Protein AF-A0A4W6EH28-F1 (afdb_monomer_lite)

Foldseek 3Di:
DDPVVVVVVVVCVVPPDCQWDADDDDADPDDPVAQKGWDDWDKDDGRDGPPDDIDIDTDMFGQAWQAPQRKDWDWDWDDDPNDTHFDDQDPNDGGDIDRRVQVVLCVVPPPPDQDDPPCNVVVHDSHDGDHGPDPDD

Structure (mmCIF, N/CA/C/O backbone):
data_AF-A0A4W6EH28-F1
#
_entry.id   AF-A0A4W6EH28-F1
#
loop_
_atom_site.group_PDB
_atom_site.id
_atom_site.type_symbol
_atom_site.label_atom_id
_atom_site.label_alt_id
_atom_site.label_comp_id
_atom_site.label_asym_id
_atom_site.label_entity_id
_atom_site.label_seq_id
_atom_site.pdbx_PDB_ins_code
_atom_site.Cartn_x
_atom_site.Cartn_y
_atom_site.Cartn_z
_atom_site.occupancy
_atom_site.B_iso_or_equiv
_atom_site.auth_seq_id
_atom_site.auth_comp_id
_atom_site.auth_asym_id
_atom_site.auth_atom_id
_atom_site.pdbx_PDB_model_num
ATOM 1 N N . M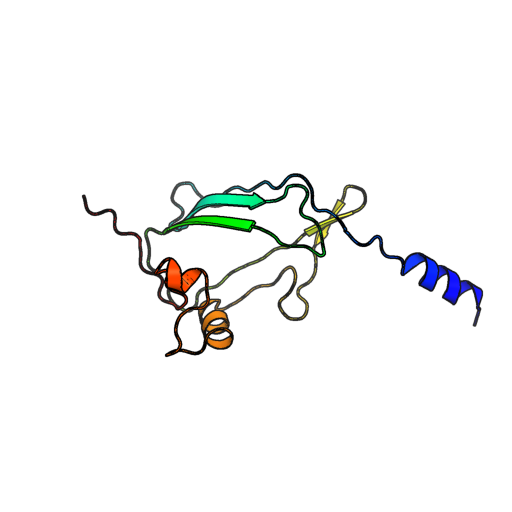ET A 1 1 ? 15.603 -28.539 -35.557 1.00 48.09 1 MET A N 1
ATOM 2 C CA . MET A 1 1 ? 15.390 -28.036 -34.183 1.00 48.09 1 MET A CA 1
ATOM 3 C C . MET A 1 1 ? 16.727 -27.468 -33.735 1.00 48.09 1 MET A C 1
ATOM 5 O O . MET A 1 1 ? 17.595 -28.217 -33.310 1.00 48.09 1 MET A O 1
ATOM 9 N N . ASP A 1 2 ? 16.960 -26.193 -34.040 1.00 49.84 2 ASP A N 1
ATOM 10 C CA . ASP A 1 2 ? 18.299 -25.603 -34.116 1.00 49.84 2 ASP A CA 1
ATOM 11 C C . ASP A 1 2 ? 18.844 -25.156 -32.757 1.00 49.84 2 ASP A C 1
ATOM 13 O O . ASP A 1 2 ? 18.276 -24.289 -32.094 1.00 49.84 2 ASP A O 1
ATOM 17 N N . THR A 1 3 ? 20.023 -25.666 -32.398 1.00 51.56 3 THR A N 1
ATOM 18 C CA . THR A 1 3 ? 20.823 -25.306 -31.210 1.00 51.56 3 THR A CA 1
ATOM 19 C C . THR A 1 3 ? 21.132 -23.801 -31.121 1.00 51.56 3 THR A C 1
ATOM 21 O O . THR A 1 3 ? 21.420 -23.277 -30.048 1.00 51.56 3 THR A O 1
ATOM 24 N N . ARG A 1 4 ? 21.017 -23.073 -32.240 1.00 56.56 4 ARG A N 1
ATOM 25 C CA . ARG A 1 4 ? 21.149 -21.609 -32.309 1.00 56.56 4 ARG A CA 1
ATOM 26 C C . ARG A 1 4 ? 19.965 -20.868 -31.678 1.00 56.56 4 ARG A C 1
ATOM 28 O O . ARG A 1 4 ? 20.171 -19.795 -31.122 1.00 56.56 4 ARG A O 1
ATOM 35 N N . PHE A 1 5 ? 18.760 -21.444 -31.696 1.00 52.03 5 PHE A N 1
ATOM 36 C CA . PHE A 1 5 ? 17.577 -20.842 -31.067 1.00 52.03 5 PHE A CA 1
ATOM 37 C C . PHE A 1 5 ? 17.682 -20.875 -29.534 1.00 52.03 5 PHE A C 1
ATOM 39 O O . PHE A 1 5 ? 17.366 -19.886 -28.885 1.00 52.03 5 PHE A O 1
ATOM 46 N N . MET A 1 6 ? 18.241 -21.957 -28.971 1.00 55.22 6 MET A N 1
ATOM 47 C CA . MET A 1 6 ? 18.471 -22.111 -27.524 1.00 55.22 6 MET A CA 1
ATOM 48 C C . MET A 1 6 ? 19.493 -21.107 -26.960 1.00 55.22 6 MET A C 1
ATOM 50 O O . MET A 1 6 ? 19.339 -20.636 -25.836 1.00 55.22 6 MET A O 1
ATOM 54 N N . LEU A 1 7 ? 20.521 -20.734 -27.730 1.00 52.19 7 LEU A N 1
ATOM 55 C CA . LEU A 1 7 ? 21.530 -19.755 -27.297 1.00 52.19 7 LEU A CA 1
ATOM 56 C C . LEU A 1 7 ? 21.035 -18.306 -27.384 1.00 52.19 7 LEU A C 1
ATOM 58 O O . LEU A 1 7 ? 21.393 -17.501 -26.530 1.00 52.19 7 LEU A O 1
ATOM 62 N N . VAL A 1 8 ? 20.175 -17.974 -28.354 1.00 53.84 8 VAL A N 1
ATOM 63 C CA . VAL A 1 8 ? 19.522 -16.653 -28.401 1.00 53.84 8 VAL A CA 1
ATOM 64 C C . VAL A 1 8 ? 18.503 -16.523 -27.268 1.00 53.84 8 VAL A C 1
ATOM 66 O O . VAL A 1 8 ? 18.421 -15.463 -26.655 1.00 53.84 8 VAL A O 1
ATOM 69 N N . THR A 1 9 ? 17.799 -17.601 -26.906 1.00 52.22 9 THR A N 1
ATOM 70 C CA . THR A 1 9 ? 16.909 -17.589 -25.738 1.00 52.22 9 THR A CA 1
ATOM 71 C C . THR A 1 9 ? 17.684 -17.515 -24.425 1.00 52.22 9 THR A C 1
ATOM 73 O O . THR A 1 9 ? 17.320 -16.711 -23.585 1.00 52.22 9 THR A O 1
ATOM 76 N N . ILE A 1 10 ? 18.792 -18.246 -24.243 1.00 52.53 10 ILE A N 1
ATOM 77 C CA . ILE A 1 10 ? 19.595 -18.170 -23.003 1.00 52.53 10 ILE A CA 1
ATOM 78 C C . ILE A 1 10 ? 20.355 -16.830 -22.896 1.00 52.53 10 ILE A C 1
ATOM 80 O O . ILE A 1 10 ? 20.484 -16.288 -21.802 1.00 52.53 10 ILE A O 1
ATOM 84 N N . GLY A 1 11 ? 20.779 -16.245 -24.022 1.00 47.00 11 GLY A N 1
ATOM 85 C CA . GLY A 1 11 ? 21.383 -14.909 -24.073 1.00 47.00 11 GLY A CA 1
ATOM 86 C C . GLY A 1 11 ? 20.399 -13.766 -23.790 1.00 47.00 11 GLY A C 1
ATOM 87 O O . GLY A 1 11 ? 20.789 -12.787 -23.161 1.00 47.00 11 GLY A O 1
ATOM 88 N N . LEU A 1 12 ? 19.122 -13.902 -24.179 1.00 49.31 12 LEU A N 1
ATOM 89 C CA . LEU A 1 12 ? 18.044 -12.981 -23.774 1.00 49.31 12 LEU A CA 1
ATOM 90 C C . LEU A 1 12 ? 17.511 -13.244 -22.350 1.00 49.31 12 LEU A C 1
ATOM 92 O O . LEU A 1 12 ? 16.893 -12.356 -21.770 1.00 49.31 12 LEU A O 1
ATOM 96 N N . ILE A 1 13 ? 17.737 -14.439 -21.788 1.00 47.69 13 ILE A N 1
ATOM 97 C CA . ILE A 1 13 ? 17.349 -14.815 -20.413 1.00 47.69 13 ILE A CA 1
ATOM 98 C C . ILE A 1 13 ? 18.314 -14.247 -19.359 1.00 47.69 13 ILE A C 1
ATOM 100 O O . ILE A 1 13 ? 17.977 -14.234 -18.176 1.00 47.69 13 ILE A O 1
ATOM 104 N N . ILE A 1 14 ? 19.421 -13.609 -19.760 1.00 47.28 14 ILE A N 1
ATOM 105 C CA . ILE A 1 14 ? 19.985 -12.517 -18.951 1.00 47.28 14 ILE A CA 1
ATOM 106 C C . ILE A 1 14 ? 19.079 -11.294 -19.150 1.00 47.28 14 ILE A C 1
ATOM 108 O O . ILE A 1 14 ? 19.460 -10.269 -19.712 1.00 47.28 14 ILE A O 1
ATOM 112 N N . ALA A 1 15 ? 17.827 -11.440 -18.711 1.00 52.25 15 ALA A N 1
ATOM 113 C CA . ALA A 1 15 ? 16.957 -10.334 -18.397 1.00 52.25 15 ALA A CA 1
ATOM 114 C C . ALA A 1 15 ? 17.794 -9.385 -17.546 1.00 52.25 15 ALA A C 1
ATOM 116 O O . ALA A 1 15 ? 18.343 -9.808 -16.530 1.00 52.25 15 ALA A O 1
ATOM 117 N N . ALA A 1 16 ? 17.954 -8.141 -17.995 1.00 52.66 16 ALA A N 1
ATOM 118 C CA . ALA A 1 16 ? 18.556 -7.099 -17.187 1.00 52.66 16 ALA A CA 1
ATOM 119 C C . ALA A 1 16 ? 17.868 -7.130 -15.816 1.00 52.66 16 ALA A C 1
ATOM 121 O O . ALA A 1 16 ? 16.705 -6.733 -15.690 1.00 52.66 16 ALA A O 1
ATOM 122 N N . ALA A 1 17 ? 18.549 -7.698 -14.820 1.00 56.44 17 ALA A N 1
ATOM 123 C CA . ALA A 1 17 ? 18.087 -7.672 -13.452 1.00 56.44 17 ALA A CA 1
ATOM 124 C C . ALA A 1 17 ? 17.975 -6.189 -13.112 1.00 56.44 17 ALA A C 1
ATOM 126 O O . ALA A 1 17 ? 18.952 -5.450 -13.237 1.00 56.44 17 ALA A O 1
ATOM 127 N N . VAL A 1 18 ? 16.766 -5.732 -12.792 1.00 61.28 18 VAL A N 1
ATOM 128 C CA . VAL A 1 18 ? 16.575 -4.370 -12.304 1.00 61.28 18 VAL A CA 1
ATOM 129 C C . VAL A 1 18 ? 17.250 -4.336 -10.943 1.00 61.28 18 VAL A C 1
ATOM 131 O O . VAL A 1 18 ? 16.697 -4.819 -9.963 1.00 61.28 18 VAL A O 1
ATOM 134 N N . THR A 1 19 ? 18.487 -3.854 -10.911 1.00 68.31 19 THR A N 1
ATOM 135 C CA . THR A 1 19 ? 19.279 -3.766 -9.684 1.00 68.31 19 THR A CA 1
ATOM 136 C C . THR A 1 19 ? 18.945 -2.510 -8.896 1.00 68.31 19 THR A C 1
ATOM 138 O O . THR A 1 19 ? 19.239 -2.459 -7.704 1.00 68.31 19 THR A O 1
ATOM 141 N N . GLN A 1 20 ? 18.352 -1.503 -9.551 1.00 78.44 20 GLN A N 1
ATOM 142 C CA . GLN A 1 20 ? 18.079 -0.190 -8.979 1.00 78.44 20 GLN A CA 1
ATOM 143 C C . GLN A 1 20 ? 16.772 0.419 -9.506 1.00 78.44 20 GLN A C 1
ATOM 145 O O . GLN A 1 20 ? 16.522 0.404 -10.712 1.00 78.44 20 GLN A O 1
ATOM 150 N N . VAL A 1 21 ? 15.965 0.986 -8.605 1.00 80.19 21 VAL A N 1
ATOM 151 C CA . VAL A 1 21 ? 14.825 1.865 -8.924 1.00 80.19 21 VAL A CA 1
ATOM 152 C C . VAL A 1 21 ? 15.205 3.286 -8.524 1.00 80.19 21 VAL A C 1
ATOM 154 O O . VAL A 1 21 ? 15.632 3.504 -7.396 1.00 80.19 21 VAL A O 1
ATOM 157 N N . LEU A 1 22 ? 15.085 4.233 -9.452 1.00 83.50 22 LEU A N 1
ATOM 158 C CA . LEU A 1 22 ? 15.560 5.610 -9.299 1.00 83.50 22 LEU A CA 1
ATOM 159 C C . LEU A 1 22 ? 14.389 6.580 -9.160 1.00 83.50 22 LEU A C 1
ATOM 161 O O . LEU A 1 22 ? 13.394 6.431 -9.871 1.00 83.50 22 LEU A O 1
ATOM 165 N N . GLY A 1 23 ? 14.561 7.612 -8.335 1.00 84.94 23 GLY A N 1
ATOM 166 C CA . GLY A 1 23 ? 13.690 8.786 -8.332 1.00 84.94 23 GLY A CA 1
ATOM 167 C C . GLY A 1 23 ? 12.305 8.474 -7.788 1.00 84.94 23 GLY A C 1
ATOM 168 O O . GLY A 1 23 ? 11.309 8.593 -8.502 1.00 84.94 23 GLY A O 1
ATOM 169 N N . PHE A 1 24 ? 12.249 8.051 -6.525 1.00 89.50 24 PHE A N 1
ATOM 170 C CA . PHE A 1 24 ? 10.977 7.779 -5.867 1.00 89.50 24 PHE A CA 1
ATOM 171 C C . PHE A 1 24 ? 10.135 9.061 -5.758 1.00 89.50 24 PHE A C 1
ATOM 173 O O . PHE A 1 24 ? 10.528 10.018 -5.093 1.00 89.50 24 PHE A O 1
ATOM 180 N N . ASP A 1 25 ? 8.955 9.052 -6.377 1.00 92.25 25 ASP A N 1
ATOM 181 C CA . ASP A 1 25 ? 7.980 10.142 -6.332 1.00 92.25 25 ASP A CA 1
ATOM 182 C C . ASP A 1 25 ? 6.575 9.586 -6.080 1.00 92.25 25 ASP A C 1
ATOM 184 O O . ASP A 1 25 ? 6.242 8.466 -6.483 1.00 92.25 25 ASP A O 1
ATOM 188 N N . TRP A 1 26 ? 5.737 10.362 -5.392 1.00 94.50 26 TRP A N 1
ATOM 189 C CA . TRP A 1 26 ? 4.361 9.973 -5.099 1.00 94.50 26 TRP A CA 1
ATOM 190 C C . TRP A 1 26 ? 3.444 11.193 -4.990 1.00 94.50 26 TRP A C 1
ATOM 192 O O . TRP A 1 26 ? 3.856 12.294 -4.629 1.00 94.50 26 TRP A O 1
ATOM 202 N N . LYS A 1 27 ? 2.152 10.978 -5.255 1.00 95.56 27 LYS A N 1
ATOM 203 C CA . LYS A 1 27 ? 1.098 11.983 -5.066 1.00 95.56 27 LYS A CA 1
ATOM 204 C C . LYS A 1 27 ? -0.258 11.332 -4.814 1.00 95.56 27 LYS A C 1
ATOM 206 O O . LYS A 1 27 ? -0.495 10.200 -5.228 1.00 95.56 27 LYS A O 1
ATOM 211 N N . ASN A 1 28 ? -1.179 12.069 -4.195 1.00 94.50 28 ASN A N 1
ATOM 212 C CA . ASN A 1 28 ? -2.584 11.663 -4.135 1.00 94.50 28 ASN A CA 1
ATOM 213 C C . ASN A 1 28 ? -3.268 11.930 -5.484 1.00 94.50 28 ASN A C 1
ATOM 215 O O . ASN A 1 28 ? -3.188 13.036 -6.016 1.00 94.50 28 ASN A O 1
ATOM 219 N N . CYS A 1 29 ? -3.976 10.931 -6.012 1.00 93.19 29 CYS A N 1
ATOM 220 C CA . CYS A 1 29 ? -4.728 11.040 -7.271 1.00 93.19 29 CYS A CA 1
ATOM 221 C C . CYS A 1 29 ? -6.214 11.387 -7.065 1.00 93.19 29 CYS A C 1
ATOM 223 O O . CYS A 1 29 ? -6.929 11.637 -8.033 1.00 93.19 29 CYS A O 1
ATOM 225 N N . GLY A 1 30 ? -6.695 11.336 -5.817 1.00 88.44 30 GLY A N 1
ATOM 226 C CA . GLY A 1 30 ? -8.091 11.583 -5.462 1.00 88.44 30 GLY A CA 1
ATOM 227 C C . GLY A 1 30 ? -8.503 13.052 -5.586 1.00 88.44 30 GLY A C 1
ATOM 228 O O . GLY A 1 30 ? -7.673 13.947 -5.738 1.00 88.44 30 GLY A O 1
ATOM 229 N N . LYS A 1 31 ? -9.814 13.302 -5.496 1.00 89.94 31 LYS A N 1
ATOM 230 C CA . LYS A 1 31 ? -10.360 14.663 -5.407 1.00 89.94 31 LYS A CA 1
ATOM 231 C C . LYS A 1 31 ? -9.898 15.359 -4.112 1.00 89.94 31 LYS A C 1
ATOM 233 O O . LYS A 1 31 ? -9.538 14.665 -3.161 1.00 89.94 31 LYS A O 1
ATOM 238 N N . PRO A 1 32 ? -9.948 16.703 -4.033 1.00 84.56 32 PRO A N 1
ATOM 239 C CA . PRO A 1 32 ? -9.546 17.437 -2.827 1.00 84.56 32 PRO A CA 1
ATOM 240 C C . PRO A 1 32 ? -10.306 17.036 -1.553 1.00 84.56 32 PRO A C 1
ATOM 242 O O . PRO A 1 32 ? -9.777 17.168 -0.456 1.00 84.56 32 PRO A O 1
ATOM 245 N N . ASP A 1 33 ? -11.535 16.544 -1.699 1.00 85.94 33 ASP A N 1
ATOM 246 C CA . ASP A 1 33 ? -12.427 16.074 -0.638 1.00 85.94 33 ASP A CA 1
ATOM 247 C C . ASP A 1 33 ? -12.363 14.551 -0.419 1.00 85.94 33 ASP A C 1
ATOM 249 O O . ASP A 1 33 ? -13.233 13.981 0.242 1.00 85.94 33 ASP A O 1
ATOM 253 N N . ALA A 1 34 ? -11.353 13.869 -0.974 1.00 91.12 34 ALA A N 1
ATOM 254 C CA . ALA A 1 34 ? -11.183 12.435 -0.785 1.00 91.12 34 ALA A CA 1
ATOM 255 C C . ALA A 1 34 ? -11.101 12.092 0.716 1.00 91.12 34 ALA A C 1
ATOM 257 O O . ALA A 1 34 ? -10.314 12.692 1.452 1.00 91.12 34 ALA A O 1
ATOM 258 N N . PRO A 1 35 ? -11.872 11.095 1.183 1.00 90.44 35 PRO A N 1
ATOM 259 C CA . PRO A 1 35 ? -11.983 10.803 2.605 1.00 90.44 35 PRO A CA 1
ATOM 260 C C . PRO A 1 35 ? -10.747 10.105 3.175 1.00 90.44 35 PRO A C 1
ATOM 262 O O . PRO A 1 35 ? -10.657 9.926 4.382 1.00 90.44 35 PRO A O 1
ATOM 265 N N . ALA A 1 36 ? -9.800 9.681 2.340 1.00 91.56 36 ALA A N 1
ATOM 266 C CA . ALA A 1 36 ? -8.518 9.132 2.753 1.00 91.56 36 ALA A CA 1
ATOM 267 C C . ALA A 1 36 ? -7.412 9.771 1.911 1.00 91.56 36 ALA A C 1
ATOM 269 O O . ALA A 1 36 ? -7.487 9.774 0.681 1.00 91.56 36 ALA A O 1
ATOM 270 N N . VAL A 1 37 ? -6.402 10.322 2.580 1.00 93.19 37 VAL A N 1
ATOM 271 C CA . VAL A 1 37 ? -5.285 11.025 1.944 1.00 93.19 37 VAL A CA 1
ATOM 272 C C . VAL A 1 37 ? -3.967 10.609 2.576 1.00 93.19 37 VAL A C 1
ATOM 274 O O . VAL A 1 37 ? -3.849 10.505 3.801 1.00 93.19 37 VAL A O 1
ATOM 277 N N . LEU A 1 38 ? -2.960 10.400 1.734 1.00 92.56 38 LEU A N 1
ATOM 278 C CA . LEU A 1 38 ? -1.591 10.183 2.173 1.00 92.56 38 LEU A CA 1
ATOM 279 C C . LEU A 1 38 ? -0.926 11.543 2.415 1.00 92.56 38 LEU A C 1
ATOM 281 O O . LEU A 1 38 ? -1.023 12.444 1.583 1.00 92.56 38 LEU A O 1
ATOM 285 N N . LYS A 1 39 ? -0.292 11.716 3.572 1.00 93.12 39 LYS A N 1
ATOM 286 C CA . LYS A 1 39 ? 0.368 12.965 3.979 1.00 93.12 39 LYS A CA 1
ATOM 287 C C . LYS A 1 39 ? 1.865 12.913 3.725 1.00 93.12 39 LYS A C 1
ATOM 289 O O . LYS A 1 39 ? 2.427 13.868 3.202 1.00 93.12 39 LYS A O 1
ATOM 294 N N . THR A 1 40 ? 2.498 11.802 4.085 1.00 93.88 40 THR A N 1
ATOM 295 C CA . THR A 1 40 ? 3.918 11.567 3.831 1.00 93.88 40 THR A CA 1
ATOM 296 C C . THR A 1 40 ? 4.125 10.143 3.347 1.00 93.88 40 THR A C 1
ATOM 298 O O . THR A 1 40 ? 3.460 9.219 3.811 1.00 93.88 40 THR A O 1
ATOM 301 N N . LEU A 1 41 ? 5.072 9.971 2.435 1.00 93.44 41 LEU A N 1
ATOM 302 C CA . LEU A 1 41 ? 5.627 8.682 2.061 1.00 93.44 41 LEU A CA 1
ATOM 303 C C . LEU A 1 41 ? 7.085 8.915 1.674 1.00 93.44 41 LEU A C 1
ATOM 305 O O . LEU A 1 41 ? 7.386 9.785 0.858 1.00 93.44 41 LEU A O 1
ATOM 309 N N . THR A 1 42 ? 7.997 8.197 2.311 1.00 92.62 42 THR A N 1
ATOM 310 C CA . THR A 1 42 ? 9.436 8.324 2.078 1.00 92.62 42 THR A CA 1
ATOM 311 C C . THR A 1 42 ? 10.042 6.942 1.988 1.00 92.62 42 THR A C 1
ATOM 313 O O . THR A 1 42 ? 9.804 6.117 2.874 1.00 92.62 42 THR A O 1
ATOM 316 N N . LEU A 1 43 ? 10.860 6.723 0.967 1.00 92.94 43 LEU A N 1
ATOM 317 C CA . LEU A 1 43 ? 11.634 5.506 0.784 1.00 92.94 43 LEU A CA 1
ATOM 318 C C . LEU A 1 43 ? 13.125 5.854 0.783 1.00 92.94 43 LEU A C 1
ATOM 320 O O . LEU A 1 43 ? 13.516 6.899 0.268 1.00 92.94 43 LEU A O 1
ATOM 324 N N . SER A 1 44 ? 13.943 4.997 1.387 1.00 92.25 44 SER A N 1
ATOM 325 C CA . SER A 1 44 ? 15.399 5.138 1.426 1.00 92.25 44 SER A CA 1
ATOM 326 C C . SER A 1 44 ? 16.067 3.759 1.407 1.00 92.25 44 SER A C 1
ATOM 328 O O . SER A 1 44 ? 15.579 2.865 2.105 1.00 92.25 44 SER A O 1
ATOM 330 N N . PRO A 1 45 ? 17.175 3.562 0.670 1.00 91.12 45 PRO A N 1
ATOM 331 C CA . PRO A 1 45 ? 17.897 4.564 -0.125 1.00 91.12 45 PRO A CA 1
ATOM 332 C C . PRO A 1 45 ? 17.248 4.844 -1.495 1.00 91.12 45 PRO A C 1
ATOM 334 O O . PRO A 1 45 ? 16.451 4.051 -1.982 1.00 91.12 45 PRO A O 1
ATOM 337 N N . ASP A 1 46 ? 17.620 5.965 -2.119 1.00 85.25 46 ASP A N 1
ATOM 338 C CA . ASP A 1 46 ? 17.349 6.273 -3.534 1.00 85.25 46 ASP A CA 1
ATOM 339 C C . ASP A 1 46 ? 18.703 6.417 -4.268 1.00 85.25 46 ASP A C 1
ATOM 341 O O . ASP A 1 46 ? 19.487 7.299 -3.895 1.00 85.25 46 ASP A O 1
ATOM 345 N N . PRO A 1 47 ? 19.041 5.556 -5.253 1.00 86.31 47 PRO A N 1
ATOM 346 C CA . PRO A 1 47 ? 18.226 4.465 -5.794 1.00 86.31 47 PRO A CA 1
ATOM 347 C C . PRO A 1 47 ? 17.958 3.319 -4.818 1.00 86.31 47 PRO A C 1
ATOM 349 O O . PRO A 1 47 ? 18.844 2.895 -4.073 1.00 86.31 47 PRO A O 1
ATOM 352 N N . ILE A 1 48 ? 16.760 2.744 -4.916 1.00 88.81 48 ILE A N 1
ATOM 353 C CA . ILE A 1 48 ? 16.372 1.528 -4.198 1.00 88.81 48 ILE A CA 1
ATOM 354 C C . ILE A 1 48 ? 17.109 0.347 -4.825 1.00 88.81 48 ILE A C 1
ATOM 356 O O . ILE A 1 48 ? 16.876 0.030 -5.990 1.00 88.81 48 ILE A O 1
ATOM 360 N N . ALA A 1 49 ? 17.980 -0.308 -4.060 1.00 86.88 49 ALA A N 1
ATOM 361 C CA . ALA A 1 49 ? 18.738 -1.470 -4.511 1.00 86.88 49 ALA A CA 1
ATOM 362 C C . ALA A 1 49 ? 17.949 -2.776 -4.324 1.00 86.88 49 ALA A C 1
ATOM 364 O O . ALA A 1 49 ? 17.357 -3.000 -3.268 1.00 86.88 49 ALA A O 1
ATOM 365 N N . ILE A 1 50 ? 17.973 -3.658 -5.330 1.00 85.00 50 ILE A N 1
ATOM 366 C CA . ILE A 1 50 ? 17.334 -4.981 -5.276 1.00 85.00 50 ILE A CA 1
ATOM 367 C C . ILE A 1 50 ? 18.360 -6.058 -5.682 1.00 85.00 50 ILE A C 1
ATOM 369 O O . ILE A 1 50 ? 18.854 -6.021 -6.813 1.00 85.00 50 ILE A O 1
ATOM 373 N N . PRO A 1 51 ? 18.673 -7.040 -4.811 1.00 85.38 51 PRO A N 1
ATOM 374 C CA . PRO A 1 51 ? 18.190 -7.193 -3.435 1.00 85.38 51 PRO A CA 1
ATOM 375 C C . PRO A 1 51 ? 18.853 -6.194 -2.469 1.00 85.38 51 PRO A C 1
ATOM 377 O O . PRO A 1 51 ? 19.978 -5.753 -2.700 1.00 85.38 51 PRO A O 1
ATOM 380 N N . GLY A 1 52 ? 18.177 -5.873 -1.368 1.00 87.56 52 GLY A N 1
ATOM 381 C CA . GLY A 1 52 ? 18.694 -4.979 -0.332 1.00 87.56 52 GLY A CA 1
ATOM 382 C C . GLY A 1 52 ? 17.620 -4.580 0.677 1.00 87.56 52 GLY A C 1
ATOM 383 O O . GLY A 1 52 ? 16.439 -4.866 0.474 1.00 87.56 52 GLY A O 1
ATOM 384 N N . ASP A 1 53 ? 18.041 -3.919 1.754 1.00 91.31 53 ASP A N 1
ATOM 385 C CA . ASP A 1 53 ? 17.131 -3.379 2.762 1.00 91.31 53 ASP A CA 1
ATOM 386 C C . ASP A 1 53 ? 16.547 -2.039 2.306 1.00 91.31 53 ASP A C 1
ATOM 388 O O . ASP A 1 53 ? 17.249 -1.176 1.771 1.00 91.31 53 ASP A O 1
ATOM 392 N N . LEU A 1 54 ? 15.253 -1.857 2.566 1.00 91.06 54 LEU A N 1
ATOM 393 C CA . LEU A 1 54 ? 14.516 -0.634 2.277 1.00 91.06 54 LEU A CA 1
ATOM 394 C C . LEU A 1 54 ? 13.926 -0.081 3.573 1.00 91.06 54 LEU A C 1
ATOM 396 O O . LEU A 1 54 ? 13.218 -0.778 4.296 1.00 91.06 54 LEU A O 1
ATOM 400 N N . THR A 1 55 ? 14.170 1.197 3.843 1.00 92.44 55 THR A N 1
ATOM 401 C CA . THR A 1 55 ? 13.475 1.940 4.895 1.00 92.44 55 THR A CA 1
ATOM 402 C C . THR A 1 55 ? 12.295 2.680 4.286 1.00 92.44 55 THR A C 1
ATOM 404 O O . THR A 1 55 ? 12.474 3.519 3.403 1.00 92.44 55 THR A O 1
ATOM 407 N N . ALA A 1 56 ? 11.093 2.395 4.782 1.00 91.69 56 ALA A N 1
ATOM 408 C CA . ALA A 1 56 ? 9.869 3.074 4.388 1.00 91.69 56 ALA A CA 1
ATOM 409 C C . ALA A 1 56 ? 9.253 3.800 5.587 1.00 91.69 56 ALA A C 1
ATOM 411 O O . ALA A 1 56 ? 9.166 3.246 6.681 1.00 91.69 56 ALA A O 1
ATOM 412 N N . SER A 1 57 ? 8.794 5.032 5.377 1.00 91.81 57 SER A N 1
ATOM 413 C CA . SER A 1 57 ? 7.949 5.746 6.335 1.00 91.81 57 SER A CA 1
ATOM 414 C C . SER A 1 57 ? 6.733 6.299 5.611 1.00 91.81 57 SER A C 1
ATOM 416 O O . SER A 1 57 ? 6.855 6.815 4.501 1.00 91.81 57 SER A O 1
ATOM 418 N N . ALA A 1 58 ? 5.558 6.172 6.220 1.00 92.19 58 ALA A N 1
ATOM 419 C CA . ALA A 1 58 ? 4.308 6.637 5.645 1.00 92.19 58 ALA A CA 1
ATOM 420 C C . ALA A 1 58 ? 3.418 7.235 6.733 1.00 92.19 58 ALA A C 1
ATOM 422 O O . ALA A 1 58 ? 3.378 6.743 7.860 1.00 92.19 58 ALA A O 1
ATOM 423 N N . SER A 1 59 ? 2.673 8.279 6.388 1.00 91.88 59 SER A N 1
ATOM 424 C CA . SER A 1 59 ? 1.587 8.792 7.213 1.00 91.88 59 SER A CA 1
ATOM 425 C C . SER A 1 59 ? 0.407 9.169 6.334 1.00 91.88 59 SER A C 1
ATOM 427 O O . SER A 1 59 ? 0.565 9.660 5.216 1.00 91.88 59 SER A O 1
ATOM 429 N N . GLY A 1 60 ? -0.795 8.952 6.846 1.00 91.19 60 GLY A N 1
ATOM 430 C CA . GLY A 1 60 ? -2.034 9.272 6.159 1.00 91.19 60 GLY A CA 1
ATOM 431 C C . GLY A 1 60 ? -3.117 9.635 7.156 1.00 91.19 60 GLY A C 1
ATOM 432 O O . GLY A 1 60 ? -2.943 9.526 8.370 1.00 91.19 60 GLY A O 1
ATOM 433 N N . SER A 1 61 ? -4.243 10.100 6.643 1.00 90.56 61 SER A N 1
ATOM 434 C CA . SER A 1 61 ? -5.438 10.325 7.446 1.00 90.56 61 SER A CA 1
ATOM 435 C C . SER A 1 61 ? -6.662 9.902 6.675 1.00 90.56 61 SER A C 1
ATOM 437 O O . SER A 1 61 ? -6.726 10.099 5.462 1.00 90.56 61 SER A O 1
ATOM 439 N N . THR A 1 62 ? -7.652 9.405 7.402 1.00 91.56 62 THR A N 1
ATOM 440 C CA . THR A 1 62 ? -8.978 9.173 6.858 1.00 91.56 62 THR A CA 1
ATOM 441 C C . THR A 1 62 ? -10.046 9.819 7.732 1.00 91.56 62 THR A C 1
ATOM 443 O O . THR A 1 62 ? -9.941 9.802 8.958 1.00 91.56 62 THR A O 1
ATOM 446 N N . SER A 1 63 ? -11.034 10.447 7.098 1.00 91.94 63 SER A N 1
ATOM 447 C CA . SER A 1 63 ? -12.191 11.078 7.737 1.00 91.94 63 SER A CA 1
ATOM 448 C C . SER A 1 63 ? -13.381 10.130 7.886 1.00 91.94 63 SER A C 1
ATOM 450 O O . SER A 1 63 ? -14.364 10.489 8.531 1.00 91.94 63 SER A O 1
ATOM 452 N N . VAL A 1 64 ? -13.300 8.927 7.313 1.00 93.56 64 VAL A N 1
ATOM 453 C CA . VAL A 1 64 ? -14.330 7.887 7.398 1.00 93.56 64 VAL A CA 1
ATOM 454 C C . VAL A 1 64 ? -13.726 6.602 7.942 1.00 93.56 64 VAL A C 1
ATOM 456 O O . VAL A 1 64 ? -12.514 6.408 7.917 1.00 93.56 64 VAL A O 1
ATOM 459 N N . GLU A 1 65 ? -14.575 5.723 8.455 1.00 94.12 65 GLU A N 1
ATOM 460 C CA . GLU A 1 65 ? -14.147 4.377 8.813 1.00 94.12 65 GLU A CA 1
ATOM 461 C C . GLU A 1 65 ? -13.904 3.551 7.541 1.00 94.12 65 GLU A C 1
ATOM 463 O O . GLU A 1 65 ? -14.747 3.527 6.643 1.00 94.12 65 GLU A O 1
ATOM 468 N N . LEU A 1 66 ? -12.758 2.873 7.467 1.00 93.56 66 LEU A N 1
ATOM 469 C CA . LEU A 1 66 ? -12.451 1.925 6.396 1.00 93.56 66 LEU A CA 1
ATOM 470 C C . LEU A 1 66 ? -12.754 0.514 6.907 1.00 93.56 66 LEU A C 1
ATOM 472 O O . LEU A 1 66 ? -11.948 -0.092 7.617 1.00 93.56 66 LEU A O 1
ATOM 476 N N . SER A 1 67 ? -13.946 0.024 6.583 1.00 95.31 67 SER A N 1
ATOM 477 C CA . SER A 1 67 ? -14.468 -1.277 7.002 1.00 95.31 67 SER A CA 1
ATOM 478 C C . SER A 1 67 ? -14.564 -2.259 5.832 1.00 95.31 67 SER A C 1
ATOM 480 O O . SER A 1 67 ? -14.473 -1.878 4.664 1.00 95.31 67 SER A O 1
ATOM 482 N N . ALA A 1 68 ? -14.714 -3.545 6.156 1.00 94.88 68 ALA A N 1
ATOM 483 C CA . ALA A 1 68 ? -14.912 -4.585 5.157 1.00 94.88 68 ALA A CA 1
ATOM 484 C C . ALA A 1 68 ? -16.308 -4.467 4.503 1.00 94.88 68 ALA A C 1
ATOM 4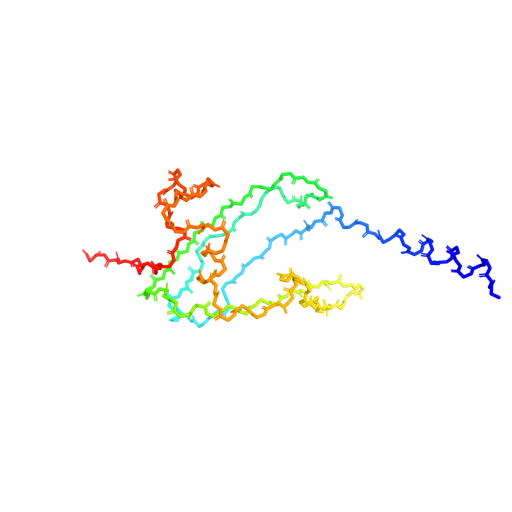86 O O . ALA A 1 68 ? -17.282 -4.178 5.208 1.00 94.88 68 ALA A O 1
ATOM 487 N N . PRO A 1 69 ? -16.444 -4.746 3.193 1.00 95.31 69 PRO A N 1
ATOM 488 C CA . PRO A 1 69 ? -15.369 -5.087 2.262 1.00 95.31 69 PRO A CA 1
ATOM 489 C C . PRO A 1 69 ? -14.599 -3.855 1.761 1.00 95.31 69 PRO A C 1
ATOM 491 O O . PRO A 1 69 ? -15.197 -2.909 1.239 1.00 95.31 69 PRO A O 1
ATOM 494 N N . LEU A 1 70 ? -13.264 -3.883 1.860 1.00 95.50 70 LEU A N 1
ATOM 495 C CA . LEU A 1 70 ? -12.406 -2.774 1.430 1.00 95.50 70 LEU A CA 1
ATOM 496 C C . LEU A 1 70 ? -11.766 -3.064 0.067 1.00 95.50 70 LEU A C 1
ATOM 498 O O . LEU A 1 70 ? -10.693 -3.654 -0.028 1.00 95.50 70 LEU A O 1
ATOM 502 N N . SER A 1 71 ? -12.421 -2.625 -1.005 1.00 96.19 71 SER A N 1
ATOM 503 C CA . SER A 1 71 ? -11.952 -2.847 -2.377 1.00 96.19 71 SER A CA 1
ATOM 504 C C . SER A 1 71 ? -10.764 -1.944 -2.752 1.00 96.19 71 SER A C 1
ATOM 506 O O . SER A 1 71 ? -10.885 -0.717 -2.734 1.00 96.19 71 SER A O 1
ATOM 508 N N . VAL A 1 72 ? -9.660 -2.535 -3.219 1.00 95.25 72 VAL A N 1
ATOM 509 C CA . VAL A 1 72 ? -8.432 -1.840 -3.644 1.00 95.25 72 VAL A CA 1
ATOM 510 C C . VAL A 1 72 ? -8.064 -2.215 -5.083 1.00 95.25 72 VAL A C 1
ATOM 512 O O . VAL A 1 72 ? -7.955 -3.384 -5.442 1.00 95.25 72 VAL A O 1
ATOM 515 N N . ASN A 1 73 ? -7.845 -1.205 -5.926 1.00 96.12 73 ASN A N 1
ATOM 516 C CA . ASN A 1 73 ? -7.374 -1.371 -7.302 1.00 96.12 73 ASN A CA 1
ATOM 517 C C . ASN A 1 73 ? -5.918 -0.931 -7.418 1.00 96.12 73 ASN A C 1
ATOM 519 O O . ASN A 1 73 ? -5.627 0.259 -7.297 1.00 96.12 73 ASN A O 1
ATOM 523 N N . VAL A 1 74 ? -5.025 -1.876 -7.704 1.00 96.06 74 VAL A N 1
ATOM 524 C CA . VAL A 1 74 ? -3.604 -1.609 -7.929 1.00 96.06 74 VAL A CA 1
ATOM 525 C C . VAL A 1 74 ? -3.304 -1.734 -9.416 1.00 96.06 74 VAL A C 1
ATOM 527 O O . VAL A 1 74 ? -3.698 -2.693 -10.079 1.00 96.06 74 VAL A O 1
ATOM 530 N N . THR A 1 75 ? -2.611 -0.740 -9.964 1.00 96.50 75 THR A N 1
ATOM 531 C CA . THR A 1 75 ? -2.061 -0.794 -11.320 1.00 96.50 75 THR A CA 1
ATOM 532 C C . THR A 1 75 ? -0.561 -0.602 -11.217 1.00 96.50 75 THR A C 1
ATOM 534 O O . THR A 1 75 ? -0.104 0.427 -10.729 1.00 96.50 75 THR A O 1
ATOM 537 N N . LEU A 1 76 ? 0.181 -1.621 -11.646 1.00 94.50 76 LEU A N 1
ATOM 538 C CA . LEU A 1 76 ? 1.634 -1.612 -11.691 1.00 94.50 76 LEU A CA 1
ATOM 539 C C . LEU A 1 76 ? 2.078 -1.569 -13.150 1.00 94.50 76 LEU A C 1
ATOM 541 O O . LEU A 1 76 ? 1.665 -2.403 -13.960 1.00 94.50 76 LEU A O 1
ATOM 545 N N . GLU A 1 77 ? 2.944 -0.619 -13.470 1.00 93.62 77 GLU A N 1
ATOM 546 C CA . GLU A 1 77 ? 3.481 -0.419 -14.811 1.00 93.62 77 GLU A CA 1
ATOM 547 C C . GLU A 1 77 ? 5.005 -0.358 -14.751 1.00 93.62 77 GLU A C 1
ATOM 549 O O . GLU A 1 77 ? 5.589 0.095 -13.766 1.00 93.62 77 GLU A O 1
ATOM 554 N N . LYS A 1 78 ? 5.652 -0.832 -15.814 1.00 89.31 78 LYS A N 1
ATOM 555 C CA . LYS A 1 78 ? 7.099 -0.755 -15.994 1.00 89.31 78 LYS A CA 1
ATOM 556 C C . LYS A 1 78 ? 7.396 0.027 -17.261 1.00 89.31 78 LYS A C 1
ATOM 558 O O . LYS A 1 78 ? 6.898 -0.328 -18.328 1.00 89.31 78 LYS A O 1
ATOM 563 N N . GLU A 1 79 ? 8.248 1.037 -17.161 1.00 88.50 79 GLU A N 1
ATOM 564 C CA . GLU A 1 79 ? 8.770 1.708 -18.343 1.00 88.50 79 GLU A CA 1
ATOM 565 C C . GLU A 1 79 ? 9.807 0.816 -19.047 1.00 88.50 79 GLU A C 1
ATOM 567 O O . GLU A 1 79 ? 10.787 0.362 -18.450 1.00 88.50 79 GLU A O 1
ATOM 572 N N . VAL A 1 80 ? 9.578 0.533 -20.328 1.00 87.06 80 VAL A N 1
ATOM 573 C CA . VAL A 1 80 ? 10.479 -0.240 -21.188 1.00 87.06 80 VAL A CA 1
ATOM 574 C C . VAL A 1 80 ? 10.617 0.498 -22.511 1.00 87.06 80 VAL A C 1
ATOM 576 O O . VAL A 1 80 ? 9.640 0.679 -23.232 1.00 87.06 80 VAL A O 1
ATOM 579 N N . ALA A 1 81 ? 11.841 0.927 -22.832 1.00 87.44 81 ALA A N 1
ATOM 580 C CA . ALA A 1 81 ? 12.153 1.647 -24.070 1.00 87.44 81 ALA A CA 1
ATOM 581 C C . ALA A 1 81 ? 11.234 2.868 -24.337 1.00 87.44 81 ALA A C 1
ATOM 583 O O . ALA A 1 81 ? 10.864 3.122 -25.481 1.00 87.44 81 ALA A O 1
ATOM 584 N N . GLY A 1 82 ? 10.859 3.608 -23.284 1.00 88.31 82 GLY A N 1
ATOM 585 C CA . GLY A 1 82 ? 10.013 4.809 -23.365 1.00 88.31 82 GLY A CA 1
ATOM 586 C C . GLY A 1 82 ? 8.500 4.551 -23.384 1.00 88.31 82 GLY A C 1
ATOM 587 O O . GLY A 1 82 ? 7.726 5.494 -23.542 1.00 88.31 82 GLY A O 1
ATOM 588 N N . PHE A 1 83 ? 8.061 3.298 -23.227 1.00 92.31 83 PHE A N 1
ATOM 589 C CA . PHE A 1 83 ? 6.646 2.936 -23.122 1.00 92.31 83 PHE A CA 1
ATOM 590 C C . PHE A 1 83 ? 6.331 2.328 -21.758 1.00 92.31 83 PHE A C 1
ATOM 592 O O . PHE A 1 83 ? 7.080 1.491 -21.256 1.00 92.31 83 PHE A O 1
ATOM 599 N N . TRP A 1 84 ? 5.184 2.696 -21.190 1.00 92.19 84 TRP A N 1
ATOM 600 C CA . TRP A 1 84 ? 4.670 2.102 -19.959 1.00 92.19 84 TRP A CA 1
ATOM 601 C C . TRP A 1 84 ? 3.925 0.808 -20.277 1.00 92.19 84 TRP A C 1
ATOM 603 O O . TRP A 1 84 ? 2.896 0.808 -20.953 1.00 92.19 84 TRP A O 1
ATOM 613 N N . VAL A 1 85 ? 4.477 -0.312 -19.816 1.00 93.81 85 VAL A N 1
ATOM 614 C CA . VAL A 1 85 ? 3.899 -1.644 -19.990 1.00 93.81 85 VAL A CA 1
ATOM 615 C C . VAL A 1 85 ? 3.252 -2.074 -18.682 1.00 93.81 85 VAL A C 1
ATOM 617 O O . VAL A 1 85 ? 3.921 -2.207 -17.656 1.00 93.81 85 VAL A O 1
ATOM 620 N N . LYS A 1 86 ? 1.943 -2.327 -18.724 1.00 93.94 86 LYS A N 1
ATOM 621 C CA . LYS A 1 86 ? 1.183 -2.818 -17.574 1.00 93.94 86 LYS A CA 1
ATOM 622 C C . LYS A 1 86 ? 1.612 -4.235 -17.195 1.00 93.94 86 LYS A C 1
ATOM 624 O O . LYS A 1 86 ? 1.564 -5.148 -18.019 1.00 93.94 86 LYS A O 1
ATOM 629 N N . VAL A 1 87 ? 1.976 -4.424 -15.930 1.00 94.56 87 VAL A N 1
ATOM 630 C CA . VAL A 1 87 ? 2.304 -5.735 -15.359 1.00 94.56 87 VAL A CA 1
ATOM 631 C C . VAL A 1 87 ? 0.993 -6.455 -15.017 1.00 94.56 87 VAL A C 1
ATOM 633 O O . VAL A 1 87 ? 0.205 -5.907 -14.237 1.00 94.56 87 VAL A O 1
ATOM 636 N N . PRO A 1 88 ? 0.706 -7.639 -15.591 1.00 95.19 88 PRO A N 1
ATOM 637 C CA . PRO A 1 88 ? -0.523 -8.374 -15.293 1.00 95.19 88 PRO A CA 1
ATOM 638 C C . PRO A 1 88 ? -0.542 -8.860 -13.839 1.00 95.19 88 PRO A C 1
ATOM 640 O O . PRO A 1 88 ? 0.509 -9.024 -13.230 1.00 95.19 88 PRO A O 1
ATOM 643 N N . CYS A 1 89 ? -1.737 -9.097 -13.296 1.00 94.69 89 CYS A N 1
ATOM 644 C CA . CYS A 1 89 ? -1.886 -9.733 -11.988 1.00 94.69 89 CYS A CA 1
ATOM 645 C C . CYS A 1 89 ? -1.559 -11.228 -12.087 1.00 94.69 89 CYS A C 1
ATOM 647 O O . CYS A 1 89 ? -2.240 -11.953 -12.817 1.00 94.69 89 CYS A O 1
ATOM 649 N N . VAL A 1 90 ? -0.548 -11.685 -11.355 1.00 94.25 90 VAL A N 1
ATOM 650 C CA . VAL A 1 90 ? -0.154 -13.095 -11.237 1.00 94.25 90 VAL A CA 1
ATOM 651 C C . VAL A 1 90 ? 0.146 -13.357 -9.769 1.00 94.25 90 VAL A C 1
ATOM 653 O O . VAL A 1 90 ? 0.958 -12.643 -9.198 1.00 94.25 90 VAL A O 1
ATOM 656 N N . GLU A 1 91 ? -0.522 -14.339 -9.160 1.00 88.94 91 GLU A N 1
ATOM 657 C CA . GLU A 1 91 ? -0.310 -14.699 -7.744 1.00 88.94 91 GLU A CA 1
ATOM 658 C C . GLU A 1 91 ? -0.349 -13.481 -6.800 1.00 88.94 91 GLU A C 1
ATOM 660 O O . GLU A 1 91 ? 0.524 -13.295 -5.964 1.00 88.94 91 GLU A O 1
ATOM 665 N N . GLU A 1 92 ? -1.352 -12.612 -6.978 1.00 88.06 92 GLU A N 1
ATOM 666 C CA . GLU A 1 92 ? -1.532 -11.377 -6.193 1.00 88.06 92 GLU A CA 1
ATOM 667 C C . GLU A 1 92 ? -0.426 -10.321 -6.361 1.00 88.06 92 GLU A C 1
ATOM 669 O O . GLU A 1 92 ? -0.391 -9.344 -5.615 1.00 88.06 92 GLU A O 1
ATOM 674 N N . LEU A 1 93 ? 0.423 -10.452 -7.383 1.00 90.00 93 LEU A N 1
ATOM 675 C CA . LEU A 1 93 ? 1.458 -9.484 -7.734 1.00 90.00 93 LEU A CA 1
ATOM 676 C C . LEU A 1 93 ? 1.187 -8.850 -9.102 1.00 90.00 93 LEU A C 1
ATOM 678 O O . LEU A 1 93 ? 0.835 -9.529 -10.065 1.00 90.00 93 LEU A O 1
ATOM 682 N N . GLY A 1 94 ? 1.383 -7.534 -9.205 1.00 93.69 94 GLY A N 1
ATOM 683 C CA . GLY A 1 94 ? 1.167 -6.762 -10.430 1.00 93.69 94 GLY A CA 1
ATOM 684 C C . GLY A 1 94 ? -0.093 -5.902 -10.376 1.00 93.69 94 GLY A C 1
ATOM 685 O O . GLY A 1 94 ? -0.434 -5.331 -9.341 1.00 93.69 94 GLY A O 1
ATOM 686 N N . SER A 1 95 ? -0.781 -5.761 -11.509 1.00 96.81 95 SER A N 1
ATOM 687 C CA . SER A 1 95 ? -2.002 -4.953 -11.593 1.00 96.81 95 SER A CA 1
ATOM 688 C C . SER A 1 95 ? -3.239 -5.730 -11.144 1.00 96.81 95 SER A C 1
ATOM 690 O O . SER A 1 95 ? -4.014 -6.206 -11.981 1.00 96.81 95 SER A O 1
ATOM 692 N N . CYS A 1 96 ? -3.399 -5.884 -9.833 1.00 96.62 96 CYS A N 1
ATOM 693 C CA . CYS A 1 96 ? -4.459 -6.674 -9.216 1.00 96.62 96 CYS A CA 1
ATOM 694 C C . CYS A 1 96 ? -5.634 -5.820 -8.709 1.00 96.62 96 CYS A C 1
ATOM 696 O O . CYS A 1 96 ? -5.469 -4.687 -8.254 1.00 96.62 96 CYS A O 1
ATOM 698 N N . HIS A 1 97 ? -6.836 -6.399 -8.757 1.00 96.88 97 HIS A N 1
ATOM 699 C CA . HIS A 1 97 ? -8.020 -5.868 -8.084 1.00 96.88 97 HIS 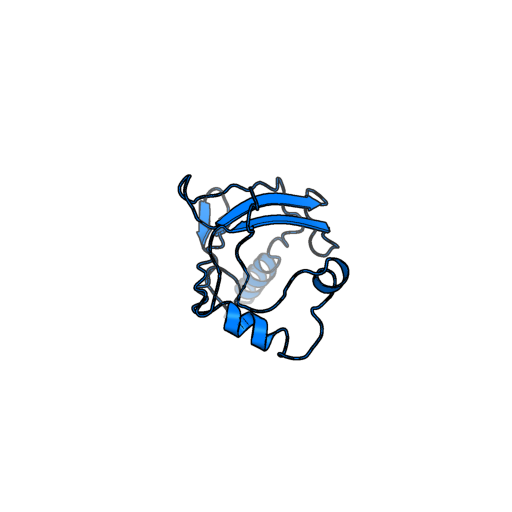A CA 1
ATOM 700 C C . HIS A 1 97 ? -8.336 -6.733 -6.866 1.00 96.88 97 HIS A C 1
ATOM 702 O O . HIS A 1 97 ? -8.847 -7.848 -7.002 1.00 96.88 97 HIS A O 1
ATOM 708 N N . TYR A 1 98 ? -8.046 -6.208 -5.683 1.00 94.94 98 TYR A N 1
ATOM 709 C CA . TYR A 1 98 ? -8.366 -6.849 -4.419 1.00 94.94 98 TYR A CA 1
ATOM 710 C C . TYR A 1 98 ? -9.779 -6.439 -4.020 1.00 94.94 98 TYR A C 1
ATOM 712 O O . TYR A 1 98 ? -10.040 -5.272 -3.736 1.00 94.94 98 TYR A O 1
ATOM 720 N N . ARG A 1 99 ? -10.712 -7.393 -4.039 1.00 95.50 99 ARG A N 1
ATOM 721 C CA . ARG A 1 99 ? -12.127 -7.117 -3.735 1.00 95.50 99 ARG A CA 1
ATOM 722 C C . ARG A 1 99 ? -12.350 -6.770 -2.269 1.00 95.50 99 ARG A C 1
ATOM 724 O O . ARG A 1 99 ? -13.223 -5.960 -1.974 1.00 95.50 99 ARG A O 1
ATOM 731 N N . ASP A 1 100 ? -11.554 -7.373 -1.393 1.00 95.88 100 ASP A N 1
ATOM 732 C CA . ASP A 1 100 ? -11.561 -7.084 0.030 1.00 95.88 100 ASP A CA 1
ATOM 733 C C . ASP A 1 100 ? -10.148 -7.197 0.617 1.00 95.88 100 ASP A C 1
ATOM 735 O O . ASP A 1 100 ? -9.625 -8.284 0.856 1.00 95.88 100 ASP A O 1
ATOM 739 N N . ALA A 1 101 ? -9.513 -6.049 0.838 1.00 94.25 101 ALA A N 1
ATOM 740 C CA . ALA A 1 101 ? -8.216 -5.967 1.494 1.00 94.25 101 ALA A CA 1
ATOM 741 C C . ALA A 1 101 ? -8.283 -6.380 2.973 1.00 94.25 101 ALA A C 1
ATOM 743 O O . ALA A 1 101 ? -7.276 -6.828 3.519 1.00 94.25 101 ALA A O 1
ATOM 744 N N . CYS A 1 102 ? -9.448 -6.275 3.619 1.00 95.44 102 CYS A N 1
ATOM 745 C CA . CYS A 1 102 ? -9.617 -6.715 5.002 1.00 95.44 102 CYS A CA 1
ATOM 746 C C . CYS A 1 102 ? -9.499 -8.239 5.121 1.00 95.44 102 CYS A C 1
ATOM 748 O O . CYS A 1 102 ? -8.871 -8.734 6.055 1.00 95.44 102 CYS A O 1
ATOM 750 N N . ASP A 1 103 ? -10.033 -8.980 4.148 1.00 94.75 103 ASP A N 1
ATOM 751 C CA . ASP A 1 103 ? -9.895 -10.437 4.094 1.00 94.75 103 ASP A CA 1
ATOM 752 C C . ASP A 1 103 ? -8.442 -10.867 3.871 1.00 94.75 103 ASP A C 1
ATOM 754 O O . ASP A 1 103 ? -7.988 -11.830 4.487 1.00 94.75 103 ASP A O 1
ATOM 758 N N . ILE A 1 104 ? -7.687 -10.136 3.046 1.00 92.62 104 ILE A N 1
ATOM 759 C CA . ILE A 1 104 ? -6.254 -10.394 2.831 1.00 92.62 104 ILE A CA 1
ATOM 760 C C . ILE A 1 104 ? -5.467 -10.151 4.123 1.00 92.62 104 ILE A C 1
ATOM 762 O O . ILE A 1 104 ? -4.653 -10.986 4.513 1.00 92.62 104 ILE A O 1
ATOM 766 N N . LEU A 1 105 ? -5.747 -9.055 4.837 1.00 93.12 105 LEU A N 1
ATOM 767 C CA . LEU A 1 105 ? -5.129 -8.791 6.139 1.00 93.12 105 LEU A CA 1
ATOM 768 C C . LEU A 1 105 ? -5.420 -9.911 7.143 1.00 93.12 105 LEU A C 1
ATOM 770 O O . LEU A 1 105 ? -4.497 -10.360 7.811 1.00 93.12 105 LEU A O 1
ATOM 774 N N . ASN A 1 106 ? -6.654 -10.418 7.196 1.00 93.94 106 ASN A N 1
ATOM 775 C CA . ASN A 1 106 ? -7.025 -11.526 8.083 1.00 93.94 106 ASN A CA 1
ATOM 776 C C . ASN A 1 106 ? -6.357 -12.864 7.712 1.00 93.94 106 ASN A C 1
ATOM 778 O O . ASN A 1 106 ? -6.194 -13.727 8.575 1.00 93.94 106 ASN A O 1
ATOM 782 N N . GLN A 1 107 ? -5.995 -13.064 6.441 1.00 92.31 107 GLN A N 1
ATOM 783 C CA . GLN A 1 107 ? -5.251 -14.245 5.991 1.00 92.31 107 GLN A CA 1
ATOM 784 C C . GLN A 1 107 ? -3.764 -14.152 6.346 1.00 92.31 107 GLN A C 1
ATOM 786 O O . GLN A 1 107 ? -3.165 -15.155 6.734 1.00 92.31 107 GLN A O 1
ATOM 791 N N . LEU A 1 108 ? -3.174 -12.958 6.228 1.00 91.81 108 LEU A N 1
ATOM 792 C CA . LEU A 1 108 ? -1.763 -12.714 6.542 1.00 91.81 108 LEU A CA 1
ATOM 793 C C . LEU A 1 108 ? -1.510 -12.600 8.049 1.00 91.81 108 LEU A C 1
ATOM 795 O O . LEU A 1 108 ? -0.465 -13.026 8.538 1.00 91.81 108 LEU A O 1
ATOM 799 N N . ILE A 1 109 ? -2.463 -12.025 8.777 1.00 93.50 109 ILE A N 1
ATOM 800 C CA . ILE A 1 109 ? -2.423 -11.801 10.218 1.00 93.50 109 ILE A CA 1
ATOM 801 C C . ILE A 1 109 ? -3.715 -12.402 10.770 1.00 93.50 109 ILE A C 1
ATOM 803 O O . ILE A 1 109 ? -4.772 -11.788 10.648 1.00 93.50 109 ILE A O 1
ATOM 807 N N . PRO A 1 110 ? -3.689 -13.623 11.325 1.00 91.94 110 PRO A N 1
ATOM 808 C CA . PRO A 1 110 ? -4.889 -14.233 11.877 1.00 91.94 110 PRO A CA 1
ATOM 809 C C . PRO A 1 110 ? -5.445 -13.421 13.058 1.00 91.94 110 PRO A C 1
ATOM 811 O O . PRO A 1 110 ? -4.675 -12.980 13.917 1.00 91.94 110 PRO A O 1
ATOM 814 N N . PRO A 1 111 ? -6.776 -13.254 13.160 1.00 87.56 111 PRO A N 1
ATOM 815 C CA . PRO A 1 111 ? -7.380 -12.505 14.254 1.00 87.56 111 PRO A CA 1
ATOM 816 C C . PRO A 1 111 ? -7.041 -13.133 15.612 1.00 87.56 111 PRO A C 1
ATOM 818 O O . PRO A 1 111 ? -7.080 -14.352 15.783 1.00 87.56 111 PRO A O 1
ATOM 821 N N . GLY A 1 112 ? -6.739 -12.280 16.593 1.00 85.38 112 GLY A N 1
ATOM 822 C CA . GLY A 1 112 ? -6.332 -12.696 17.938 1.00 85.38 112 GLY A CA 1
ATOM 823 C C . GLY A 1 112 ? -4.820 -12.840 18.128 1.00 85.38 112 GLY A C 1
ATOM 824 O O . GLY A 1 112 ? -4.394 -13.147 19.239 1.00 85.38 112 GLY A O 1
ATOM 825 N N . GLN A 1 113 ? -4.019 -12.604 17.085 1.00 88.38 113 GLN A N 1
ATOM 826 C CA . GLN A 1 113 ? -2.577 -12.394 17.211 1.00 88.38 113 GLN A CA 1
ATOM 827 C C . GLN A 1 113 ? -2.246 -10.903 17.324 1.00 88.38 113 GLN A C 1
ATOM 829 O O . GLN A 1 113 ? -3.008 -10.050 16.863 1.00 88.38 113 GLN A O 1
ATOM 834 N N . ASP A 1 114 ? -1.106 -10.595 17.943 1.00 90.25 114 ASP A N 1
ATOM 835 C CA . ASP A 1 114 ? -0.567 -9.238 17.942 1.00 90.25 114 ASP A CA 1
ATOM 836 C C . ASP A 1 114 ? -0.181 -8.824 16.518 1.00 90.25 114 ASP A C 1
ATOM 838 O O . ASP A 1 114 ? 0.264 -9.642 15.707 1.00 90.25 114 ASP A O 1
ATOM 842 N N . CYS A 1 115 ? -0.338 -7.536 16.210 1.00 93.50 115 CYS A N 1
ATOM 843 C CA . CYS A 1 115 ? 0.093 -7.009 14.923 1.00 93.50 115 CYS A CA 1
ATOM 844 C C . CYS A 1 115 ? 1.605 -7.232 14.728 1.00 93.50 115 CYS A C 1
ATOM 846 O O . CYS A 1 115 ? 2.374 -7.159 15.686 1.00 93.50 115 CYS A O 1
ATOM 848 N N . PRO A 1 116 ? 2.075 -7.477 13.498 1.00 93.94 116 PRO A N 1
ATOM 849 C CA . PRO A 1 116 ? 3.500 -7.618 13.247 1.00 93.94 116 PRO A CA 1
ATOM 850 C C . PRO A 1 116 ? 4.236 -6.295 13.492 1.00 93.94 116 PRO A C 1
ATOM 852 O O . PRO A 1 116 ? 3.681 -5.203 13.334 1.00 93.94 116 PRO A O 1
ATOM 855 N N . GLU A 1 117 ? 5.519 -6.380 13.831 1.00 92.94 117 GLU A N 1
ATOM 856 C CA . GLU A 1 117 ? 6.406 -5.218 13.787 1.00 92.94 117 GLU A CA 1
ATOM 857 C C . GLU A 1 117 ? 6.511 -4.690 12.340 1.00 92.94 117 GLU A C 1
ATOM 859 O O . GLU A 1 117 ? 6.563 -5.489 11.402 1.00 92.94 117 GLU A O 1
ATOM 864 N N . PRO A 1 118 ? 6.532 -3.363 12.121 1.00 89.69 118 PRO A N 1
ATOM 865 C CA . PRO A 1 118 ? 6.623 -2.298 13.124 1.00 89.69 118 PRO A CA 1
ATOM 866 C C . PRO A 1 118 ? 5.268 -1.784 13.651 1.00 89.69 118 PRO A C 1
ATOM 868 O O . PRO A 1 118 ? 5.227 -0.842 14.443 1.00 89.69 118 PRO A O 1
ATOM 871 N N . LEU A 1 119 ? 4.143 -2.349 13.199 1.00 91.44 119 LEU A N 1
ATOM 872 C CA . LEU A 1 119 ? 2.808 -1.836 13.534 1.00 91.44 119 LEU A CA 1
ATOM 873 C C . LEU A 1 119 ? 2.525 -1.927 15.033 1.00 91.44 119 LEU A C 1
ATOM 875 O O . LEU A 1 119 ? 1.972 -0.987 15.602 1.00 91.44 119 LEU A O 1
ATOM 879 N N . HIS A 1 120 ? 2.953 -3.014 15.674 1.00 91.75 120 HIS A N 1
ATOM 880 C CA . HIS A 1 120 ? 2.772 -3.209 17.109 1.00 91.75 120 HIS A CA 1
ATOM 881 C C . HIS A 1 120 ? 3.516 -2.161 17.949 1.00 91.75 120 HIS A C 1
ATOM 883 O O . HIS A 1 120 ? 2.877 -1.483 18.754 1.00 91.75 120 HIS A O 1
ATOM 889 N N . THR A 1 121 ? 4.814 -1.929 17.714 1.00 92.19 121 THR A N 1
ATOM 890 C CA . THR A 1 121 ? 5.570 -0.881 18.427 1.00 92.19 121 THR A CA 1
ATOM 891 C C . THR A 1 121 ? 4.971 0.518 18.252 1.00 92.19 121 THR A C 1
ATOM 893 O O . THR A 1 121 ? 4.981 1.311 19.195 1.00 92.19 121 THR A O 1
ATOM 896 N N . TYR A 1 122 ? 4.405 0.835 17.084 1.00 88.19 122 TYR A N 1
ATOM 897 C CA . TYR A 1 122 ? 3.752 2.130 16.853 1.00 88.19 122 TYR A CA 1
ATOM 898 C C . TYR A 1 122 ? 2.279 2.183 17.292 1.00 88.19 122 TYR A C 1
ATOM 900 O O . TYR A 1 122 ? 1.642 3.227 17.141 1.00 88.19 122 TYR A O 1
ATOM 908 N N . GLY A 1 123 ? 1.724 1.093 17.834 1.00 89.62 123 GLY A N 1
ATOM 909 C CA . GLY A 1 123 ? 0.321 1.018 18.251 1.00 89.62 123 GLY A CA 1
ATOM 910 C C . GLY A 1 123 ? -0.670 1.162 17.091 1.00 89.62 123 GLY A C 1
ATOM 911 O O . GLY A 1 123 ? -1.789 1.642 17.286 1.00 89.62 123 GLY A O 1
ATOM 912 N N . LEU A 1 124 ? -0.255 0.801 15.875 1.00 91.06 124 LEU A N 1
ATOM 913 C CA . LEU A 1 124 ? -1.071 0.903 14.672 1.00 91.06 124 LEU A CA 1
ATOM 914 C C . LEU A 1 124 ? -1.957 -0.343 14.516 1.00 91.06 124 LEU A C 1
ATOM 916 O O . LEU A 1 124 ? -1.469 -1.465 14.669 1.00 91.06 124 LEU A O 1
ATOM 920 N N . PRO A 1 125 ? -3.248 -0.181 14.173 1.00 91.50 125 PRO A N 1
ATOM 921 C CA . PRO A 1 125 ? -4.114 -1.316 13.881 1.00 91.50 125 PRO A CA 1
ATOM 922 C C . PRO A 1 125 ? -3.643 -2.046 12.614 1.00 91.50 125 PRO A C 1
ATOM 924 O O . PRO A 1 125 ? -3.221 -1.414 11.648 1.00 91.50 125 PRO A O 1
ATOM 927 N N . CYS A 1 126 ? -3.771 -3.372 12.602 1.00 93.12 126 CYS A N 1
ATOM 928 C CA . CYS A 1 126 ? -3.492 -4.228 11.441 1.00 93.12 126 CYS A CA 1
ATOM 929 C C . CYS A 1 126 ? -4.731 -4.978 10.921 1.00 93.12 126 CYS A C 1
ATOM 931 O O . CYS A 1 126 ? -4.629 -5.769 9.989 1.00 93.12 126 CYS A O 1
ATOM 933 N N . HIS A 1 127 ? -5.902 -4.707 11.500 1.00 94.00 127 HIS A N 1
ATOM 934 C CA . HIS A 1 127 ? -7.177 -5.297 11.110 1.00 94.00 127 HIS A CA 1
ATOM 935 C C . HIS A 1 127 ? -8.218 -4.214 10.859 1.00 94.00 127 HIS A C 1
ATOM 937 O O . HIS A 1 127 ? -8.220 -3.165 11.506 1.00 94.00 127 HIS A O 1
ATOM 943 N N . CYS A 1 128 ? -9.142 -4.511 9.952 1.00 93.12 128 CYS A N 1
ATOM 944 C CA . CYS A 1 128 ? -10.340 -3.710 9.773 1.00 93.12 128 CYS A CA 1
ATOM 945 C C . CYS A 1 128 ? -11.317 -3.895 10.956 1.00 93.12 128 CYS A C 1
ATOM 947 O O . CYS A 1 128 ? -11.367 -4.980 11.541 1.00 93.12 128 CYS A O 1
AT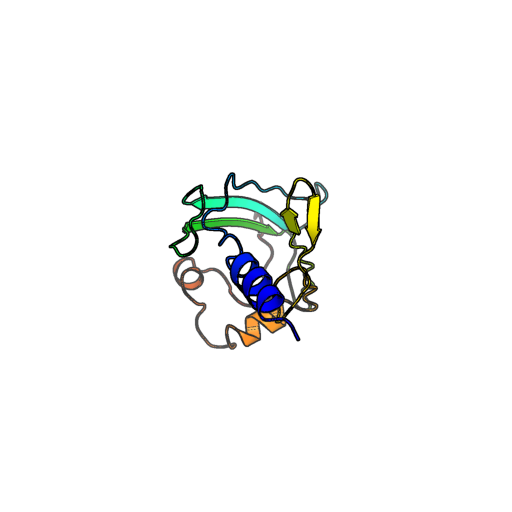OM 949 N N . PRO A 1 129 ? -12.146 -2.885 11.275 1.00 94.12 129 PRO A N 1
ATOM 950 C CA . PRO A 1 129 ? -12.208 -1.575 10.629 1.00 94.12 129 PRO A CA 1
ATOM 951 C C . PRO A 1 129 ? -11.103 -0.613 11.094 1.00 94.12 129 PRO A C 1
ATOM 953 O O . PRO A 1 129 ? -10.802 -0.508 12.285 1.00 94.12 129 PRO A O 1
ATOM 956 N N . PHE A 1 130 ? -10.553 0.161 10.154 1.00 92.56 130 PHE A N 1
ATOM 957 C CA . PHE A 1 130 ? -9.670 1.282 10.475 1.00 92.56 130 PHE A CA 1
ATOM 958 C C . PHE A 1 130 ? -10.512 2.516 10.790 1.00 92.56 130 PHE A C 1
ATOM 960 O O . PHE A 1 130 ? -11.221 3.038 9.930 1.00 92.56 130 PHE A O 1
ATOM 967 N N . LYS A 1 131 ? -10.442 2.977 12.039 1.00 90.69 131 LYS A N 1
ATOM 968 C CA . LYS A 1 131 ? -11.249 4.103 12.519 1.00 90.69 131 LYS A CA 1
ATOM 969 C C . LYS A 1 131 ? -10.831 5.417 11.859 1.00 90.69 131 LYS A C 1
ATOM 971 O O . LYS A 1 131 ? -9.649 5.652 11.610 1.00 90.69 131 LYS A O 1
ATOM 976 N N . ALA A 1 132 ? -11.811 6.296 11.659 1.00 88.56 132 ALA A N 1
ATOM 977 C CA . ALA A 1 132 ? -11.562 7.670 11.248 1.00 88.56 132 ALA A CA 1
ATOM 978 C C . ALA A 1 132 ? -10.652 8.384 12.259 1.00 88.56 132 ALA A C 1
ATOM 980 O O . ALA A 1 132 ? -10.800 8.220 13.475 1.00 88.56 132 ALA A O 1
ATOM 981 N N . VAL A 1 133 ? -9.744 9.224 11.762 1.00 76.19 133 VAL A N 1
ATOM 982 C CA . VAL A 1 133 ? -8.979 10.134 12.616 1.00 76.19 133 VAL A CA 1
ATOM 983 C C . VAL A 1 133 ? -9.917 11.266 13.023 1.00 76.19 133 VAL A C 1
ATOM 985 O O . VAL A 1 133 ? -10.141 12.211 12.267 1.00 76.19 133 VAL A O 1
ATOM 988 N N . SER A 1 134 ? -10.497 11.161 14.216 1.00 55.69 134 SER A N 1
ATOM 989 C CA . SER A 1 134 ? -11.308 12.226 14.798 1.00 55.69 134 SER A CA 1
ATOM 990 C C . SER A 1 134 ? -10.412 13.421 15.136 1.00 55.69 134 SER A C 1
ATOM 992 O O . SER A 1 134 ? -9.659 13.372 16.110 1.00 55.69 134 SER A O 1
ATOM 994 N N . LEU A 1 135 ? -10.496 14.501 14.352 1.00 42.84 135 LEU A N 1
ATOM 995 C CA . LEU A 1 135 ? -10.099 15.825 14.827 1.00 42.84 135 LEU A C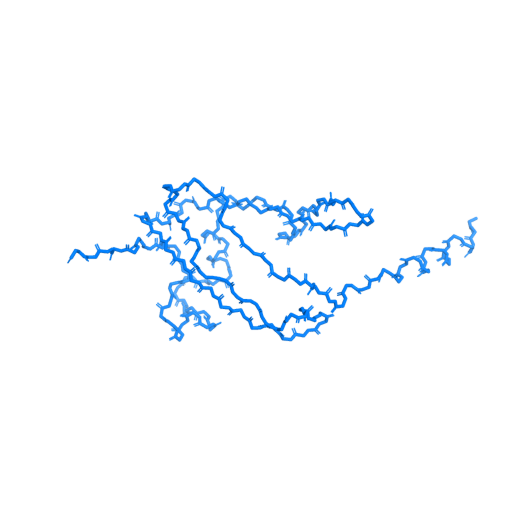A 1
ATOM 996 C C . LEU A 1 135 ? -11.114 16.206 15.906 1.00 42.84 135 LEU A C 1
ATOM 998 O O . LEU A 1 135 ? -12.240 16.587 15.595 1.00 42.84 135 LEU A O 1
ATOM 1002 N N . PHE A 1 136 ? -10.754 16.008 17.172 1.00 30.97 136 PHE A N 1
ATOM 1003 C CA . PHE A 1 136 ? -11.499 16.633 18.257 1.00 30.97 136 PHE A CA 1
ATOM 1004 C C . PHE A 1 136 ? -11.298 18.157 18.120 1.00 30.97 136 PHE A C 1
ATOM 1006 O O . PHE A 1 136 ? -10.157 18.564 17.879 1.00 30.97 136 PHE A O 1
ATOM 1013 N N . PRO A 1 137 ? -12.370 18.970 18.164 1.00 37.69 137 PRO A N 1
ATOM 1014 C CA . PRO A 1 137 ? -12.276 20.426 18.051 1.00 37.69 137 PRO A CA 1
ATOM 1015 C C . PRO A 1 137 ? -11.513 21.061 19.218 1.00 37.69 137 PRO A C 1
ATOM 1017 O O . PRO A 1 137 ? -11.515 20.474 20.326 1.00 37.69 137 PRO A O 1
#

Sequence (137 aa):
MDTRFMLVTIGLIIAAAVTQVLGFDWKNCGKPDAPAVLKTLTLSPDPIAIPGDLTASASGSTSVELSAPLSVNVTLEKEVAGFWVKVPCVEELGSCHYRDACDILNQLIPPGQDCPEPLHTYGLPCHCPFKAVSLFP

Organism: Lates calcarifer (NCBI:txid8187)

Radius of gyration: 20.0 Å; chains: 1; bounding box: 37×48×53 Å

Secondary structure (DSSP, 8-state):
--HHHHHHHHHH-S-----EE--------S-TT-SEEEEEEEEESSSEESSS--EEEEEEEESS-B-SS--EE---EEEETTEEEEPBPBTTBSB-EES-HHHHHHHHS-TTSPPPTTTTTTT---SS-B-------

InterPro domains:
  IPR003172 MD-2-related lipid-recognition domain [PF02221] (24-132)
  IPR028996 Ganglioside GM2 activator [PTHR17357] (16-132)
  IPR036846 GM2-AP, lipid-recognition domain superfamily [G3DSA:2.70.220.10] (21-136)
  IPR036846 GM2-AP, lipid-rec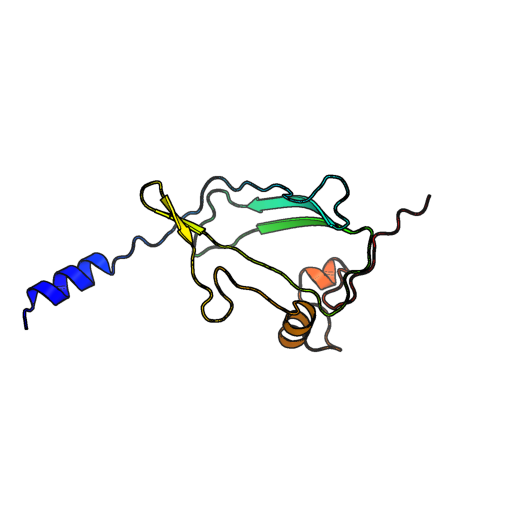ognition domain superfamily [SSF63707] (23-132)

pLDDT: mean 84.69, std 15.79, range [30.97, 96.88]